Protein AF-A0A7R9DRZ4-F1 (afdb_monomer_lite)

Organism: Timema cristinae (NCBI:txid61476)

Radius of gyration: 28.2 Å; chains: 1; bounding box: 68×59×56 Å

Structure (mmCIF, N/CA/C/O backbone):
data_AF-A0A7R9DRZ4-F1
#
_entry.id   AF-A0A7R9DRZ4-F1
#
loop_
_atom_site.group_PDB
_atom_site.id
_atom_site.type_symbol
_atom_site.label_atom_id
_atom_site.label_alt_id
_atom_site.label_comp_id
_atom_site.label_asym_id
_atom_site.label_entity_id
_atom_site.label_seq_id
_atom_site.pdbx_PDB_ins_code
_atom_site.Cartn_x
_atom_site.Cartn_y
_atom_site.Cartn_z
_atom_site.occupancy
_atom_site.B_iso_or_equiv
_atom_site.auth_seq_id
_atom_site.auth_comp_id
_atom_site.auth_asym_id
_atom_site.auth_atom_id
_atom_site.pdbx_PDB_model_num
ATOM 1 N N . MET A 1 1 ? -53.573 -30.213 19.497 1.00 57.53 1 MET A N 1
ATOM 2 C CA . MET A 1 1 ? -53.227 -28.888 20.058 1.00 57.53 1 MET A CA 1
ATOM 3 C C . MET A 1 1 ? -51.802 -29.000 20.586 1.00 57.53 1 MET A C 1
ATOM 5 O O . MET A 1 1 ? -51.548 -29.940 21.324 1.00 57.53 1 MET A O 1
ATOM 9 N N . CYS A 1 2 ? -50.848 -28.191 20.109 1.00 63.22 2 CYS A N 1
ATOM 10 C CA . CYS A 1 2 ? -49.435 -28.365 20.475 1.00 63.22 2 CYS A CA 1
ATOM 11 C C . CYS A 1 2 ? -49.193 -27.864 21.911 1.00 63.22 2 CYS A C 1
ATOM 13 O O . CYS A 1 2 ? -49.390 -26.670 22.140 1.00 63.22 2 CYS A O 1
ATOM 15 N N . PRO A 1 3 ? -48.753 -28.726 22.844 1.00 81.44 3 PRO A N 1
ATOM 16 C CA . PRO A 1 3 ? -48.722 -28.421 24.279 1.00 81.44 3 PRO A CA 1
ATOM 17 C C . PRO A 1 3 ? -47.754 -27.295 24.674 1.00 81.44 3 PRO A C 1
ATOM 19 O O . PRO A 1 3 ? -47.917 -26.715 25.734 1.00 81.44 3 PRO A O 1
ATOM 22 N N . PHE A 1 4 ? -46.796 -26.940 23.812 1.00 83.19 4 PHE A N 1
ATOM 23 C CA . PHE A 1 4 ? -45.760 -25.934 24.098 1.00 83.19 4 PHE A CA 1
ATOM 24 C C . PHE A 1 4 ? -45.926 -24.628 23.309 1.00 83.19 4 PHE A C 1
ATOM 26 O O . PHE A 1 4 ? -45.076 -23.745 23.367 1.00 83.19 4 PHE A O 1
ATOM 33 N N . LYS A 1 5 ? -47.003 -24.494 22.522 1.00 84.19 5 LYS A N 1
ATOM 34 C CA . LYS A 1 5 ? -47.201 -23.337 21.633 1.00 84.19 5 LYS A CA 1
ATOM 35 C C . LYS A 1 5 ? -47.284 -22.020 22.412 1.00 84.19 5 LYS A C 1
ATOM 37 O O . LYS A 1 5 ? -46.760 -21.014 21.949 1.00 84.19 5 LYS A O 1
ATOM 42 N N . GLU A 1 6 ? -47.937 -22.031 23.569 1.00 84.75 6 GLU A N 1
ATOM 43 C CA . GLU A 1 6 ? -48.119 -20.841 24.406 1.00 84.75 6 GLU A CA 1
ATOM 44 C C . GLU A 1 6 ? -46.815 -20.408 25.082 1.00 84.75 6 GLU A C 1
ATOM 46 O O . GLU A 1 6 ? -46.503 -19.218 25.095 1.00 84.75 6 GLU A O 1
ATOM 51 N N . ASP A 1 7 ? -46.013 -21.360 25.559 1.00 86.12 7 ASP A N 1
ATOM 52 C CA . ASP A 1 7 ? -44.723 -21.067 26.189 1.00 86.12 7 ASP A CA 1
ATOM 53 C C . ASP A 1 7 ? -43.694 -20.552 25.172 1.00 86.12 7 ASP A C 1
ATOM 55 O O . ASP A 1 7 ? -43.011 -19.565 25.442 1.00 86.12 7 ASP A O 1
ATOM 59 N N . ILE A 1 8 ? -43.657 -21.126 23.962 1.00 87.12 8 ILE A N 1
ATOM 60 C CA . ILE A 1 8 ? -42.788 -20.653 22.869 1.00 87.12 8 ILE A CA 1
ATOM 61 C C . ILE A 1 8 ? -43.150 -19.217 22.460 1.00 87.12 8 ILE A C 1
ATOM 63 O O . ILE A 1 8 ? -42.267 -18.391 22.228 1.00 87.12 8 ILE A O 1
ATOM 67 N N . LEU A 1 9 ? -44.444 -18.889 22.374 1.00 85.25 9 LEU A N 1
ATOM 68 C CA . LEU A 1 9 ? -44.888 -17.530 22.041 1.00 85.25 9 LEU A CA 1
ATOM 69 C C . LEU A 1 9 ? -44.488 -16.525 23.132 1.00 85.25 9 LEU A C 1
ATOM 71 O O . LEU A 1 9 ? -43.968 -15.455 22.812 1.00 85.25 9 LEU A O 1
ATOM 75 N N . ARG A 1 10 ? -44.644 -16.900 24.407 1.00 89.25 10 ARG A N 1
ATOM 76 C CA . ARG A 1 10 ? -44.260 -16.074 25.560 1.00 89.25 10 ARG A CA 1
ATOM 77 C C . ARG A 1 10 ? -42.748 -15.824 25.611 1.00 89.25 10 ARG A C 1
ATOM 79 O O . ARG A 1 10 ? -42.311 -14.714 25.911 1.00 89.25 10 ARG A O 1
ATOM 86 N N . GLU A 1 11 ? -41.942 -16.827 25.269 1.00 89.62 11 GLU A N 1
ATOM 87 C CA . GLU A 1 11 ? -40.482 -16.713 25.203 1.00 89.62 11 GLU A CA 1
ATOM 88 C C . GLU A 1 11 ? -40.022 -15.797 24.054 1.00 89.62 11 GLU A C 1
ATOM 90 O O . GLU A 1 11 ? -39.144 -14.948 24.239 1.00 89.62 11 GLU A O 1
ATOM 95 N N . VAL A 1 12 ? -40.667 -15.890 22.884 1.00 92.81 12 VAL A N 1
ATOM 96 C CA . VAL A 1 12 ? -40.406 -15.002 21.738 1.00 92.81 12 VAL A CA 1
ATOM 97 C C . VAL A 1 12 ? -40.756 -13.547 22.063 1.00 92.81 12 VAL A C 1
ATOM 99 O O . VAL A 1 12 ? -40.005 -12.642 21.689 1.00 92.81 12 VAL A O 1
ATOM 102 N N . GLU A 1 13 ? -41.859 -13.301 22.767 1.00 90.38 13 GLU A N 1
ATOM 103 C CA . GLU A 1 13 ? -42.247 -11.958 23.211 1.00 90.38 13 GLU A CA 1
ATOM 104 C C . GLU A 1 13 ? -41.272 -11.392 24.248 1.00 90.38 13 GLU A C 1
ATOM 106 O O . GLU A 1 13 ? -40.811 -10.259 24.093 1.00 90.38 13 GLU A O 1
ATOM 111 N N . ALA A 1 14 ? -40.863 -12.190 25.240 1.00 92.50 14 ALA A N 1
ATOM 112 C CA . ALA A 1 14 ? -39.875 -11.780 26.238 1.00 92.50 14 ALA A CA 1
ATOM 113 C C . ALA A 1 14 ? -38.508 -11.453 25.608 1.00 92.50 14 ALA A C 1
ATOM 115 O O . ALA A 1 14 ? -37.861 -10.470 25.981 1.00 92.50 14 ALA A O 1
ATOM 116 N N . LEU A 1 15 ? -38.074 -12.238 24.617 1.00 90.88 15 LEU A N 1
ATOM 117 C CA . LEU A 1 15 ? -36.853 -11.970 23.852 1.00 90.88 15 LEU A CA 1
ATOM 118 C C . LEU A 1 15 ? -36.964 -10.696 23.009 1.00 90.88 15 LEU A C 1
ATOM 120 O O . LEU A 1 15 ? -36.004 -9.925 22.945 1.00 90.88 15 LEU A O 1
ATOM 124 N N . ARG A 1 16 ? -38.116 -10.449 22.371 1.00 91.00 16 ARG A N 1
ATOM 125 C CA . ARG A 1 16 ? -38.357 -9.214 21.606 1.00 91.00 16 ARG A CA 1
ATOM 126 C C . ARG A 1 16 ? -38.345 -7.986 22.513 1.00 91.00 16 ARG A C 1
ATOM 128 O O . ARG A 1 16 ? -37.640 -7.035 22.186 1.00 91.00 16 ARG A O 1
ATOM 135 N N . ALA A 1 17 ? -39.016 -8.050 23.663 1.00 94.19 17 ALA A N 1
ATOM 136 C CA . ALA A 1 17 ? -39.059 -6.967 24.643 1.00 94.19 17 ALA A CA 1
ATOM 137 C C . ALA A 1 17 ? -37.660 -6.622 25.183 1.00 94.19 17 ALA A C 1
ATOM 139 O O . ALA A 1 17 ? -37.248 -5.465 25.124 1.00 94.19 17 ALA A O 1
ATOM 140 N N . LYS A 1 18 ? -36.872 -7.625 25.601 1.00 93.56 18 LYS A N 1
ATOM 141 C CA . LYS A 1 18 ? -35.484 -7.4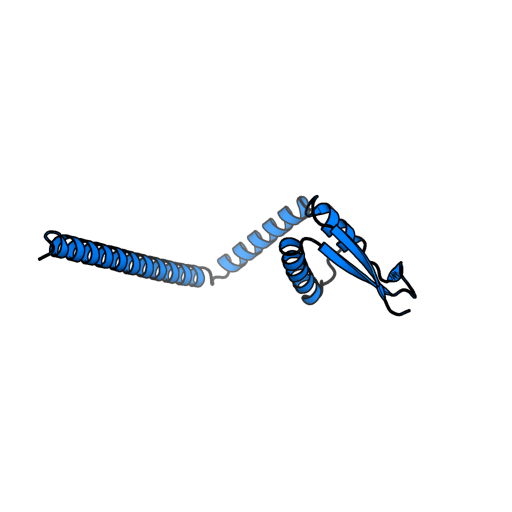10 26.058 1.00 93.56 18 LYS A CA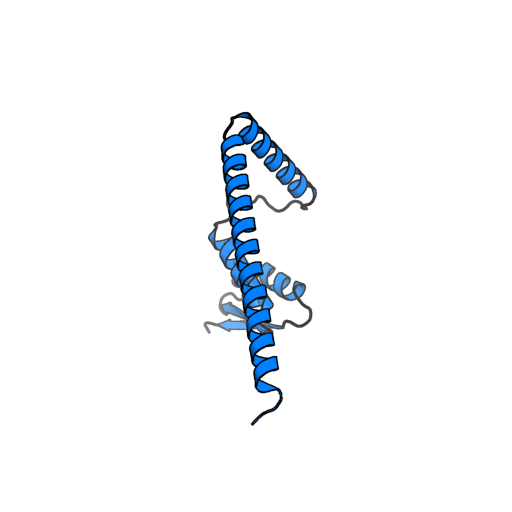 1
ATOM 142 C C . LYS A 1 18 ? -34.603 -6.785 24.975 1.00 93.56 18 LYS A C 1
ATOM 144 O O . LYS A 1 18 ? -33.834 -5.867 25.246 1.00 93.56 18 LYS A O 1
ATOM 149 N N . LYS A 1 19 ? -34.723 -7.265 23.733 1.00 91.69 19 LYS A N 1
ATOM 150 C CA . LYS A 1 19 ? -33.925 -6.774 22.599 1.00 91.69 19 LYS A CA 1
ATOM 151 C C . LYS A 1 19 ? -34.312 -5.351 22.188 1.00 91.69 19 LYS A C 1
ATOM 153 O O . LYS A 1 19 ? -33.478 -4.618 21.659 1.00 91.69 19 LYS A O 1
ATOM 158 N N . GLU A 1 20 ? -35.567 -4.962 22.386 1.00 91.88 20 GLU A N 1
ATOM 159 C CA . GLU A 1 20 ? -36.041 -3.600 22.149 1.00 91.88 20 GLU A CA 1
ATOM 160 C C . GLU A 1 20 ? -35.575 -2.645 23.254 1.00 91.88 20 GLU A C 1
ATOM 162 O O . GLU A 1 20 ? -35.033 -1.585 22.942 1.00 91.88 20 GLU A O 1
ATOM 167 N N . GLU A 1 21 ? -35.640 -3.065 24.519 1.00 94.56 21 GLU A N 1
ATOM 168 C CA . GLU A 1 21 ? -35.124 -2.300 25.659 1.00 94.56 21 GLU A CA 1
ATOM 169 C C . GLU A 1 21 ? -33.608 -2.051 25.551 1.00 94.56 21 GLU A C 1
ATOM 171 O O . GLU A 1 21 ? -33.137 -0.927 25.736 1.00 94.56 21 GLU A O 1
ATOM 176 N N . GLU A 1 22 ? -32.831 -3.066 25.158 1.00 91.75 22 GLU A N 1
ATOM 177 C CA . GLU A 1 22 ? -31.387 -2.932 24.933 1.00 91.75 22 GLU A CA 1
ATOM 178 C C . GLU A 1 22 ? -31.074 -1.961 23.780 1.00 91.75 22 GLU A C 1
ATOM 180 O O . GLU A 1 22 ? -30.158 -1.138 23.868 1.00 91.75 22 GLU A O 1
ATOM 185 N N . LYS A 1 23 ? -31.866 -1.995 22.698 1.00 93.06 23 LYS A N 1
ATOM 186 C CA . LYS A 1 23 ? -31.732 -1.046 21.581 1.00 93.06 23 LYS A CA 1
ATOM 187 C C . LYS A 1 23 ? -32.047 0.388 22.000 1.00 93.06 23 LYS A C 1
ATOM 189 O O . LYS A 1 23 ? -31.374 1.299 21.513 1.00 93.06 23 LYS A O 1
ATOM 194 N N . VAL A 1 24 ? -33.053 0.595 22.850 1.00 95.06 24 VAL A N 1
ATOM 195 C CA . VAL A 1 24 ? -33.404 1.921 23.380 1.00 95.06 24 VAL A CA 1
ATOM 196 C C . VAL A 1 24 ? -32.277 2.437 24.272 1.00 95.06 24 VAL A C 1
ATOM 198 O O . VAL A 1 24 ? -31.725 3.492 23.963 1.00 95.06 24 VAL A O 1
ATOM 201 N N . LYS A 1 25 ? -31.818 1.640 25.247 1.00 95.12 25 LYS A N 1
ATOM 202 C CA . LYS A 1 25 ? -30.677 1.983 26.118 1.00 95.12 25 LYS A CA 1
ATOM 203 C C . LYS A 1 25 ? -29.419 2.329 25.321 1.00 95.12 25 LYS A C 1
ATOM 205 O O . LYS A 1 25 ? -28.765 3.334 25.583 1.00 95.12 25 LYS A O 1
ATOM 210 N N . ARG A 1 26 ? -29.100 1.551 24.282 1.00 88.69 26 ARG A N 1
ATOM 211 C CA . ARG A 1 26 ? -27.945 1.820 23.411 1.00 88.69 26 ARG A CA 1
ATOM 212 C C . ARG A 1 26 ? -28.105 3.105 22.592 1.00 88.69 26 ARG A C 1
ATOM 214 O O . ARG A 1 26 ? -27.121 3.804 22.352 1.00 88.69 26 ARG A O 1
ATOM 221 N N . LYS A 1 27 ? -29.320 3.418 22.128 1.00 92.31 27 LYS A N 1
ATOM 222 C CA . LYS A 1 27 ? -29.605 4.674 21.415 1.00 92.31 27 LYS A CA 1
ATOM 223 C C . LYS A 1 27 ? -29.526 5.888 22.339 1.00 92.31 27 LYS A C 1
ATOM 225 O O . LYS A 1 27 ? -29.038 6.923 21.892 1.00 92.31 27 LYS A O 1
ATOM 230 N N . GLU A 1 28 ? -29.993 5.769 23.578 1.00 93.44 28 GLU A N 1
ATOM 231 C CA . GLU A 1 28 ? -29.908 6.826 24.591 1.00 93.44 28 GLU A CA 1
ATOM 232 C C . GLU A 1 28 ? -28.457 7.088 24.992 1.00 93.44 28 GLU A C 1
ATOM 234 O O . GLU A 1 28 ? -28.002 8.221 24.856 1.00 93.44 28 GLU A O 1
ATOM 239 N N . ALA A 1 29 ? -27.685 6.041 25.300 1.00 94.12 29 ALA A N 1
ATOM 240 C CA . ALA A 1 29 ? -26.257 6.167 25.594 1.00 94.12 29 ALA A CA 1
ATOM 241 C C . ALA A 1 29 ? -25.482 6.847 24.448 1.00 94.12 29 ALA A C 1
ATOM 243 O O . ALA A 1 29 ? -24.719 7.783 24.673 1.00 94.12 29 ALA A O 1
ATOM 244 N N . MET A 1 30 ? -25.736 6.455 23.190 1.00 90.06 30 MET A N 1
ATOM 245 C CA . MET A 1 30 ? -25.124 7.124 22.032 1.00 90.06 30 MET A CA 1
ATOM 246 C C . MET A 1 30 ? -25.568 8.585 21.861 1.00 90.06 30 MET A C 1
ATOM 248 O O . MET A 1 30 ? -24.822 9.386 21.294 1.00 90.06 30 MET A O 1
ATOM 252 N N . ARG A 1 31 ? -26.794 8.945 22.264 1.00 91.75 31 ARG A N 1
ATOM 253 C CA . ARG A 1 31 ? -27.273 10.335 22.205 1.00 91.75 31 ARG A CA 1
ATOM 254 C C . ARG A 1 31 ? -26.593 11.192 23.266 1.00 91.75 31 ARG A C 1
ATOM 256 O O . ARG A 1 31 ? -26.139 12.280 22.920 1.00 91.75 31 ARG A O 1
ATOM 263 N N . GLU A 1 32 ? -26.477 10.686 24.489 1.00 92.56 32 GLU A N 1
ATOM 264 C CA . GLU A 1 32 ? -25.786 11.365 25.589 1.00 92.56 32 GLU A CA 1
ATOM 265 C C . GLU A 1 32 ? -24.297 11.555 25.290 1.00 92.56 32 GLU A C 1
ATOM 267 O O . GLU A 1 32 ? -23.777 12.657 25.442 1.00 92.56 32 GLU A O 1
ATOM 272 N N . GLU A 1 33 ? -23.617 10.526 24.777 1.00 90.06 33 GLU A N 1
ATOM 273 C CA . GLU A 1 33 ? -22.201 10.620 24.401 1.00 90.06 33 GLU A CA 1
ATOM 274 C C . GLU A 1 33 ? -21.981 11.670 23.300 1.00 90.06 33 GLU A C 1
ATOM 276 O O . GLU A 1 33 ? -21.071 12.495 23.382 1.00 90.06 33 GLU A O 1
ATOM 281 N N . LYS A 1 34 ? -22.861 11.709 22.288 1.00 88.19 34 LYS A N 1
ATOM 282 C CA . LYS A 1 34 ? -22.807 12.738 21.238 1.00 88.19 34 LYS A CA 1
ATOM 283 C C . LYS A 1 34 ? -23.102 14.141 21.759 1.00 88.19 34 LYS A C 1
ATOM 285 O O . LYS A 1 34 ? -22.577 15.094 21.189 1.00 88.19 34 LYS A O 1
ATOM 290 N N . GLN A 1 35 ? -23.970 14.291 22.758 1.00 87.44 35 GLN A N 1
ATOM 291 C CA . GLN A 1 35 ? -24.242 15.590 23.373 1.00 87.44 35 GLN A CA 1
ATOM 292 C C . GLN A 1 35 ? -23.047 16.064 24.196 1.00 87.44 35 GLN A C 1
ATOM 294 O O . GLN A 1 35 ? -22.577 17.167 23.936 1.00 87.44 35 GLN A O 1
ATOM 299 N N . LYS A 1 36 ? -22.489 15.207 25.061 1.00 88.88 36 LYS A N 1
ATOM 300 C CA . LYS A 1 36 ? -21.270 15.512 25.825 1.00 88.88 36 LYS A CA 1
ATOM 301 C C . LYS A 1 36 ? -20.117 15.904 24.914 1.00 88.88 36 LYS A C 1
ATOM 303 O O . LYS A 1 36 ? -19.553 16.974 25.074 1.00 88.88 36 LYS A O 1
ATOM 308 N N . LYS A 1 37 ? -19.863 15.123 23.861 1.00 83.38 37 LYS A N 1
ATOM 309 C CA . LYS A 1 37 ? -18.791 15.429 22.908 1.00 83.38 37 LYS A CA 1
ATOM 310 C C . LYS A 1 37 ? -18.980 16.781 22.213 1.00 83.38 37 LYS A C 1
ATOM 312 O O . LYS A 1 37 ? -18.024 17.517 22.043 1.00 83.38 37 LYS A O 1
ATOM 317 N N . LYS A 1 38 ? -20.218 17.145 21.853 1.00 80.88 38 LYS A N 1
ATOM 318 C CA . LYS A 1 38 ? -20.525 18.472 21.286 1.00 80.88 38 LYS A CA 1
ATOM 319 C C . LYS A 1 38 ? -20.352 19.609 22.294 1.00 80.88 38 LYS A C 1
ATOM 321 O O . LYS A 1 38 ? -20.077 20.730 21.877 1.00 80.88 38 LYS A O 1
ATOM 326 N N . GLU A 1 39 ? -20.599 19.359 23.576 1.00 80.75 39 GLU A N 1
ATOM 327 C CA . GLU A 1 39 ? -20.366 20.331 24.646 1.00 80.75 39 GLU A CA 1
ATOM 328 C C . GLU A 1 39 ? -18.870 20.499 24.914 1.00 80.75 39 GLU A C 1
ATOM 330 O O . GLU A 1 39 ? -18.409 21.635 24.966 1.00 80.75 39 GLU A O 1
ATOM 335 N N . ASP A 1 40 ? -18.112 19.403 24.951 1.00 78.69 40 ASP A N 1
ATOM 336 C CA . ASP A 1 40 ? -16.651 19.408 25.055 1.00 78.69 40 ASP A CA 1
ATOM 337 C C . ASP A 1 40 ? -16.012 20.119 23.851 1.00 78.69 40 ASP A C 1
ATOM 339 O O . ASP A 1 40 ? -15.151 20.976 24.023 1.00 78.69 40 ASP A O 1
ATOM 343 N N . ASP A 1 41 ? -16.486 19.848 22.629 1.00 74.06 41 ASP A N 1
ATOM 344 C CA . ASP A 1 41 ? -16.017 20.517 21.408 1.00 74.06 41 ASP A CA 1
ATOM 345 C C . ASP A 1 41 ? -16.322 22.029 21.428 1.00 74.06 41 ASP A C 1
ATOM 347 O O . ASP A 1 41 ? -15.537 22.834 20.929 1.00 74.06 41 ASP A O 1
ATOM 351 N N . LYS A 1 42 ? -17.455 22.442 22.018 1.00 75.69 42 LYS A N 1
ATOM 352 C CA . LYS A 1 42 ? -17.795 23.865 22.200 1.00 75.69 42 LYS A CA 1
ATOM 353 C C . LYS A 1 42 ? -16.952 24.527 23.287 1.00 75.69 42 LYS A C 1
ATOM 355 O O . LYS A 1 42 ? -16.555 25.673 23.110 1.00 75.69 42 LYS A O 1
ATOM 360 N N . GLN A 1 43 ? -16.699 23.831 24.393 1.00 67.88 43 GLN A N 1
ATOM 361 C CA . GLN A 1 43 ? -15.839 24.294 25.489 1.00 67.88 43 GLN A CA 1
ATOM 362 C C . GLN A 1 43 ? -14.384 24.444 25.022 1.00 67.88 43 GLN A C 1
ATOM 364 O O . GLN A 1 43 ? -13.724 25.421 25.364 1.00 67.88 43 GLN A O 1
ATOM 369 N N . ASN A 1 44 ? -13.920 23.532 24.166 1.00 64.38 44 ASN A N 1
ATOM 370 C CA . ASN A 1 44 ? -12.592 23.564 23.554 1.00 64.38 44 ASN A CA 1
ATOM 371 C C . ASN A 1 44 ? -12.471 24.554 22.382 1.00 64.38 44 ASN A C 1
ATOM 373 O O . ASN A 1 44 ? -11.383 24.710 21.831 1.00 64.38 44 ASN A O 1
ATOM 377 N N . PHE A 1 45 ? -13.540 25.271 22.013 1.00 69.38 45 PHE A N 1
ATOM 378 C CA . PHE A 1 45 ? -13.484 26.387 21.061 1.00 69.38 45 PHE A CA 1
ATOM 379 C C . PHE A 1 45 ? -12.991 27.679 21.744 1.00 69.38 45 PHE A C 1
ATOM 381 O O . PHE A 1 45 ? -13.526 28.768 21.540 1.00 69.38 45 PHE A O 1
ATOM 388 N N . ASN A 1 46 ? -11.988 27.554 22.608 1.00 79.00 46 ASN A N 1
ATOM 389 C CA . ASN A 1 46 ? -11.255 28.660 23.208 1.00 79.00 46 ASN A CA 1
ATOM 390 C C . ASN A 1 46 ? -9.814 28.671 22.675 1.00 79.00 46 ASN A C 1
ATOM 392 O O . ASN A 1 46 ? -9.341 27.710 22.061 1.00 79.00 46 ASN A O 1
ATOM 396 N N . LEU A 1 47 ? -9.122 29.797 22.852 1.00 77.31 47 LEU A N 1
ATOM 397 C CA . LEU A 1 47 ? -7.773 29.970 22.318 1.00 77.31 47 LEU A CA 1
ATOM 398 C C . LEU A 1 47 ? -6.801 28.956 22.947 1.00 77.31 47 LEU A C 1
ATOM 400 O O . LEU A 1 47 ? -5.983 28.373 22.240 1.00 77.31 47 LEU A O 1
ATOM 404 N N . GLU A 1 48 ? -6.946 28.684 24.245 1.00 82.75 48 GLU A N 1
ATOM 405 C CA . GLU A 1 48 ? -6.166 27.684 24.978 1.00 82.75 48 GLU A CA 1
ATOM 406 C C . GLU A 1 48 ? -6.323 26.259 24.418 1.00 82.75 48 GLU A C 1
ATOM 408 O O . GLU A 1 48 ? -5.327 25.548 24.266 1.00 82.75 48 GLU A O 1
ATOM 413 N N . GLY A 1 49 ? -7.541 25.839 24.067 1.00 81.94 49 GLY A N 1
ATOM 414 C CA . GLY A 1 49 ? -7.816 24.525 23.482 1.00 81.94 49 GLY A CA 1
ATOM 415 C C . GLY A 1 49 ? -7.165 24.359 22.110 1.00 81.94 49 GLY A C 1
ATOM 416 O O . GLY A 1 49 ? -6.523 23.341 21.846 1.00 81.94 49 GLY A O 1
ATOM 417 N N . LEU A 1 50 ? -7.234 25.399 21.272 1.00 80.06 50 LEU A N 1
ATOM 418 C CA . LEU A 1 50 ? -6.574 25.426 19.962 1.00 80.06 50 LEU A CA 1
ATOM 419 C C . LEU A 1 50 ? -5.046 25.337 20.074 1.00 80.06 50 LEU A C 1
ATOM 421 O O . LEU A 1 50 ? -4.415 24.615 19.299 1.00 80.06 50 LEU A O 1
ATOM 425 N N . VAL A 1 51 ? -4.451 26.048 21.038 1.00 87.94 51 VAL A N 1
ATOM 426 C CA . VAL A 1 51 ? -3.002 26.003 21.294 1.00 87.94 51 VAL A CA 1
ATOM 427 C C . VAL A 1 51 ? -2.588 24.612 21.776 1.00 87.94 51 VAL A C 1
ATOM 429 O O . VAL A 1 51 ? -1.669 24.020 21.211 1.00 87.94 51 VAL A O 1
ATOM 432 N N . SER A 1 52 ? -3.311 24.039 22.741 1.00 87.44 52 SER A N 1
ATOM 433 C CA . SER A 1 52 ? -3.013 22.701 23.266 1.00 87.44 52 SER A CA 1
ATOM 434 C C . SER A 1 52 ? -3.141 21.605 22.198 1.00 87.44 52 SER A C 1
ATOM 436 O O . SER A 1 52 ? -2.299 20.705 22.110 1.00 87.44 52 SER A O 1
ATOM 438 N N . GLU A 1 53 ? -4.152 21.686 21.329 1.00 84.81 53 GLU A N 1
ATOM 439 C CA . GLU A 1 53 ? -4.310 20.741 20.222 1.00 84.81 53 GLU A CA 1
ATOM 440 C C . GLU A 1 53 ? -3.176 20.867 19.190 1.00 84.81 53 GLU A C 1
ATOM 442 O O . GLU A 1 53 ? -2.681 19.851 18.687 1.00 84.81 53 GLU A O 1
ATOM 447 N N . ALA A 1 54 ? -2.730 22.091 18.890 1.00 86.69 54 ALA A N 1
ATOM 448 C CA . ALA A 1 54 ? -1.598 22.331 17.997 1.00 86.69 54 ALA A CA 1
ATOM 449 C C . ALA A 1 54 ? -0.289 21.755 18.563 1.00 86.69 54 ALA A C 1
ATOM 451 O O . ALA A 1 54 ? 0.422 21.045 17.847 1.00 86.69 54 ALA A O 1
ATOM 452 N N . GLU A 1 55 ? -0.007 21.979 19.848 1.00 91.75 55 GLU A N 1
ATOM 453 C CA . GLU A 1 55 ? 1.171 21.432 20.533 1.00 91.75 55 GLU A CA 1
ATOM 454 C C . GLU A 1 55 ? 1.158 19.899 20.566 1.00 91.75 55 GLU A C 1
ATOM 456 O O . GLU A 1 55 ? 2.175 19.252 20.309 1.00 91.75 55 GLU A O 1
ATOM 461 N N . ASN A 1 56 ? 0.000 19.288 20.833 1.00 86.62 56 ASN A N 1
ATOM 462 C CA . ASN A 1 56 ? -0.131 17.831 20.838 1.00 86.62 56 ASN A CA 1
ATOM 463 C C . ASN A 1 56 ? 0.091 17.232 19.444 1.00 86.62 56 ASN A C 1
ATOM 465 O O . ASN A 1 56 ? 0.780 16.218 19.315 1.00 86.62 56 ASN A O 1
ATOM 469 N N . LYS A 1 57 ? -0.428 17.873 18.389 1.00 87.31 57 LYS A N 1
ATOM 470 C CA . LYS A 1 57 ? -0.161 17.470 16.998 1.00 87.31 57 LYS A CA 1
ATOM 471 C C . LYS A 1 57 ? 1.317 17.609 16.634 1.00 87.31 57 LYS A C 1
ATOM 473 O O . LYS A 1 57 ? 1.845 16.738 15.944 1.00 87.31 57 LYS A O 1
ATOM 478 N N . GLN A 1 58 ? 1.989 18.660 17.106 1.00 87.00 58 GLN A N 1
ATOM 479 C CA . GLN A 1 58 ? 3.428 18.845 16.900 1.00 87.00 58 GLN A CA 1
ATOM 480 C C . GLN A 1 58 ? 4.243 17.738 17.575 1.00 87.00 58 GLN A C 1
ATOM 482 O O . GLN A 1 58 ? 5.058 17.107 16.906 1.00 87.00 58 GLN A O 1
ATOM 487 N N . LYS A 1 59 ? 3.959 17.420 18.844 1.00 86.25 59 LYS A N 1
ATOM 488 C CA . LYS A 1 59 ? 4.625 16.324 19.573 1.00 86.25 59 LYS A CA 1
ATOM 489 C C . LYS A 1 59 ? 4.433 14.973 18.883 1.00 86.25 59 LYS A C 1
ATOM 491 O O . LYS A 1 59 ? 5.391 14.232 18.696 1.00 86.25 59 LYS A O 1
ATOM 496 N N . LEU A 1 60 ? 3.209 14.666 18.450 1.00 79.81 60 LEU A N 1
ATOM 497 C CA . LEU A 1 60 ? 2.911 13.450 17.683 1.00 79.81 60 LEU A CA 1
ATOM 498 C C . LEU A 1 60 ? 3.720 13.374 16.384 1.00 79.81 60 LEU A C 1
ATOM 500 O O . LEU A 1 60 ? 4.243 12.315 16.044 1.00 79.81 60 LEU A O 1
ATOM 504 N N . HIS A 1 61 ? 3.838 14.491 15.666 1.00 81.50 61 HIS A N 1
ATOM 505 C CA . HIS A 1 61 ? 4.625 14.561 14.441 1.00 81.50 61 HIS A CA 1
ATOM 506 C C . HIS A 1 61 ? 6.128 14.385 14.701 1.00 81.50 61 HIS A C 1
ATOM 508 O O . HIS A 1 61 ? 6.799 13.712 13.925 1.00 81.50 61 HIS A O 1
ATOM 514 N N . GLU A 1 62 ? 6.659 14.934 15.794 1.00 80.12 62 GLU A N 1
ATOM 515 C CA . GLU A 1 62 ? 8.054 14.732 16.201 1.00 80.12 62 GLU A CA 1
ATOM 516 C C . GLU A 1 62 ? 8.346 13.276 16.576 1.00 80.12 62 GLU A C 1
ATOM 518 O O . GLU A 1 62 ? 9.339 12.722 16.105 1.00 80.12 62 GLU A O 1
ATOM 523 N N . ILE A 1 63 ? 7.453 12.630 17.335 1.00 78.75 63 ILE A N 1
ATOM 524 C CA . ILE A 1 63 ? 7.577 11.209 17.698 1.00 78.75 63 ILE A CA 1
ATOM 525 C C . ILE A 1 63 ? 7.593 10.343 16.433 1.00 78.75 63 ILE A C 1
ATOM 527 O O . ILE A 1 63 ? 8.539 9.586 16.213 1.00 78.75 63 ILE A O 1
ATOM 531 N N . LEU A 1 64 ? 6.613 10.521 15.543 1.00 69.56 64 LEU A N 1
ATOM 532 C CA . LEU A 1 64 ? 6.537 9.790 14.272 1.00 69.56 64 LEU A CA 1
ATOM 533 C C . LEU A 1 64 ? 7.756 10.041 13.372 1.00 69.56 64 LEU A C 1
ATOM 535 O O . LEU A 1 64 ? 8.198 9.139 12.663 1.00 69.56 64 LEU A O 1
ATOM 539 N N . LYS A 1 65 ? 8.319 11.254 13.402 1.00 68.81 65 LYS A N 1
ATOM 540 C CA . LYS A 1 65 ? 9.530 11.606 12.652 1.00 68.81 65 LYS A CA 1
ATOM 541 C C . LYS A 1 65 ? 10.791 10.977 13.253 1.00 68.81 65 LYS A C 1
ATOM 543 O O . LYS A 1 65 ? 11.730 10.721 12.510 1.00 68.81 65 LYS A O 1
ATOM 548 N N . SER A 1 66 ? 10.815 10.732 14.564 1.00 61.28 66 SER A N 1
ATOM 549 C CA . SER A 1 66 ? 11.939 10.081 15.250 1.00 61.28 66 SER A CA 1
ATOM 550 C C . SER A 1 66 ? 11.968 8.558 15.066 1.00 61.28 66 SER A C 1
ATOM 552 O O . SER A 1 66 ? 13.049 7.977 15.007 1.00 61.28 66 SER A O 1
ATOM 554 N N . GLU A 1 67 ? 10.805 7.917 14.908 1.00 57.38 67 GLU A N 1
ATOM 555 C CA . GLU A 1 67 ? 10.697 6.469 14.658 1.00 57.38 67 GLU A CA 1
ATOM 556 C C . GLU A 1 67 ? 10.762 6.102 13.164 1.00 57.38 67 GLU A C 1
ATOM 558 O O . GLU A 1 67 ? 11.062 4.961 12.805 1.00 57.38 67 GLU A O 1
ATOM 563 N N . ALA A 1 68 ? 10.536 7.064 12.265 1.00 46.75 68 ALA A N 1
ATOM 564 C CA . ALA A 1 68 ? 10.757 6.882 10.839 1.00 46.75 68 ALA A CA 1
ATOM 565 C C . ALA A 1 68 ? 12.246 7.075 10.492 1.00 46.75 68 ALA A C 1
ATOM 567 O O . ALA A 1 68 ? 12.794 8.169 10.625 1.00 46.75 68 ALA A O 1
ATOM 568 N N . LYS A 1 69 ? 12.895 6.027 9.950 1.00 52.97 69 LYS A N 1
ATOM 569 C CA . LYS A 1 69 ? 14.103 6.187 9.110 1.00 52.97 69 LYS A CA 1
ATOM 570 C C . LYS A 1 69 ? 13.861 7.325 8.109 1.00 52.97 69 LYS A C 1
ATOM 572 O O . LYS A 1 69 ? 12.712 7.460 7.690 1.00 52.97 69 LYS A O 1
ATOM 577 N N . PRO A 1 70 ? 14.889 8.102 7.709 1.00 45.22 70 PRO A N 1
ATOM 578 C CA . PRO A 1 70 ? 14.717 9.276 6.860 1.00 45.22 70 PRO A CA 1
ATOM 579 C C . PRO A 1 70 ? 14.007 8.878 5.565 1.00 45.22 70 PRO A C 1
ATOM 581 O O . PRO A 1 70 ? 14.620 8.395 4.619 1.00 45.22 70 PRO A O 1
ATOM 584 N N . ALA A 1 71 ? 12.688 9.036 5.557 1.00 50.72 71 ALA A N 1
ATOM 585 C CA . ALA A 1 71 ? 11.899 8.998 4.357 1.00 50.72 71 ALA A CA 1
ATOM 586 C C . ALA A 1 71 ? 12.199 10.315 3.654 1.00 50.72 71 ALA A C 1
ATOM 588 O O . ALA A 1 71 ? 12.051 11.391 4.243 1.00 50.72 71 ALA A O 1
ATOM 589 N N . GLU A 1 72 ? 12.689 10.174 2.426 1.00 48.72 72 GLU A N 1
ATOM 590 C CA . GLU A 1 72 ? 12.791 11.186 1.380 1.00 48.72 72 GLU A CA 1
ATOM 591 C C . GLU A 1 72 ? 11.771 12.322 1.562 1.00 48.72 72 GLU A C 1
ATOM 593 O O . GLU A 1 72 ? 10.627 12.062 1.960 1.00 48.72 72 GLU A O 1
ATOM 598 N N . PRO A 1 73 ? 12.152 13.578 1.259 1.00 45.84 73 PRO A N 1
ATOM 599 C CA . PRO A 1 73 ? 11.292 14.732 1.460 1.00 45.84 73 PRO A CA 1
ATOM 600 C C . PRO A 1 73 ? 9.932 14.438 0.839 1.00 45.84 73 PRO A C 1
ATOM 602 O O . PRO A 1 73 ? 9.818 14.253 -0.374 1.00 45.84 73 PRO A O 1
ATOM 605 N N . VAL A 1 74 ? 8.896 14.384 1.682 1.00 52.12 74 VAL A N 1
ATOM 606 C CA . VAL A 1 74 ? 7.508 14.314 1.233 1.00 52.12 74 VAL A CA 1
ATOM 607 C C . VAL A 1 74 ? 7.204 15.671 0.608 1.00 52.12 74 VAL A C 1
ATOM 609 O O . VAL A 1 74 ? 6.587 16.555 1.202 1.00 52.12 74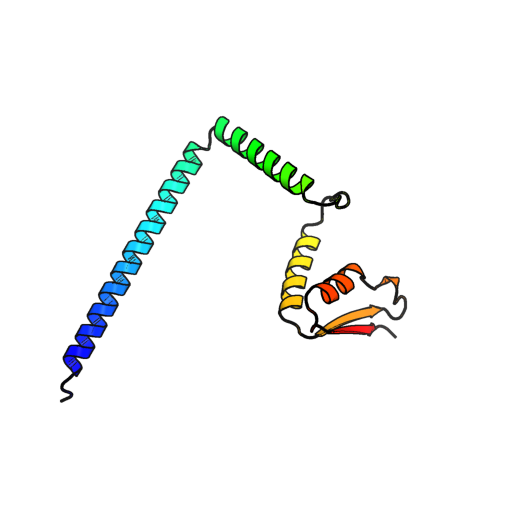 VAL A O 1
ATOM 612 N N . THR A 1 75 ? 7.686 15.838 -0.624 1.00 49.47 75 THR A N 1
ATOM 613 C CA . THR A 1 75 ? 7.087 16.696 -1.634 1.00 49.47 75 THR A CA 1
ATOM 614 C C . THR A 1 75 ? 5.588 16.467 -1.546 1.00 49.47 75 THR A C 1
ATOM 616 O O . THR A 1 75 ? 5.159 15.350 -1.264 1.00 49.47 75 THR A O 1
ATOM 619 N N . LYS A 1 76 ? 4.795 17.534 -1.662 1.00 51.59 76 LYS A N 1
ATOM 620 C CA . LYS A 1 76 ? 3.329 17.512 -1.575 1.00 51.59 76 LYS A CA 1
ATOM 621 C C . LYS A 1 76 ? 2.803 16.335 -2.400 1.00 51.59 76 LYS A C 1
ATOM 623 O O . LYS A 1 76 ? 2.665 16.454 -3.610 1.00 51.59 76 LYS A O 1
ATOM 628 N N . THR A 1 77 ? 2.611 15.181 -1.762 1.00 52.47 77 THR A N 1
ATOM 629 C CA . THR A 1 77 ? 2.310 13.956 -2.491 1.00 52.47 77 THR A CA 1
ATOM 630 C C . THR A 1 77 ? 0.871 14.109 -2.896 1.00 52.47 77 THR A C 1
ATOM 632 O O . THR A 1 77 ? -0.027 14.161 -2.051 1.00 52.47 77 THR A O 1
ATOM 635 N N . ASP A 1 78 ? 0.706 14.292 -4.198 1.00 59.69 78 ASP A N 1
ATOM 636 C CA . ASP A 1 78 ? -0.550 14.346 -4.909 1.00 59.69 78 ASP A CA 1
ATOM 637 C C . ASP A 1 78 ? -1.548 13.384 -4.256 1.00 59.69 78 ASP A C 1
ATOM 639 O O . ASP A 1 78 ? -1.252 12.205 -4.031 1.00 59.69 78 ASP A O 1
ATOM 643 N N . THR A 1 79 ? -2.717 13.895 -3.863 1.00 72.31 79 THR A N 1
ATOM 644 C CA . THR A 1 79 ? -3.705 13.118 -3.085 1.00 72.31 79 THR A CA 1
ATOM 645 C C . THR A 1 79 ? -4.106 11.834 -3.828 1.00 72.31 79 THR A C 1
ATOM 647 O O . THR A 1 79 ? -4.435 10.823 -3.203 1.00 72.31 79 THR A O 1
ATOM 650 N N . SER A 1 80 ? -3.968 11.856 -5.156 1.00 78.44 80 SER A N 1
ATOM 651 C CA . SER A 1 80 ? -4.124 10.732 -6.074 1.00 78.44 80 SER A CA 1
ATOM 652 C C . SER A 1 80 ? -3.171 9.562 -5.782 1.00 78.44 80 SER A C 1
ATOM 654 O O . SER A 1 80 ? -3.613 8.416 -5.746 1.00 78.44 80 SER A O 1
ATOM 656 N N . VAL A 1 81 ? -1.890 9.801 -5.480 1.00 81.38 81 VAL A N 1
ATOM 657 C CA . VAL A 1 81 ? -0.912 8.729 -5.195 1.00 81.38 81 VAL A CA 1
ATOM 658 C C . VAL A 1 81 ? -1.327 7.938 -3.954 1.00 81.38 81 VAL A C 1
ATOM 660 O O . VAL A 1 81 ? -1.320 6.706 -3.950 1.00 81.38 81 VAL A O 1
ATOM 663 N N . LYS A 1 82 ? -1.777 8.640 -2.907 1.00 83.69 82 LYS A N 1
ATOM 664 C CA . LYS A 1 82 ? -2.269 8.000 -1.678 1.00 83.69 82 LYS A CA 1
ATOM 665 C C . LYS A 1 82 ? -3.547 7.198 -1.922 1.00 83.69 82 LYS A C 1
ATOM 667 O O . LYS A 1 82 ? -3.698 6.120 -1.343 1.00 83.69 82 LYS A O 1
ATOM 672 N N . SER A 1 83 ? -4.465 7.688 -2.761 1.00 84.69 83 SER A N 1
ATOM 673 C CA . SER A 1 83 ? -5.678 6.937 -3.100 1.00 84.69 83 SER A CA 1
ATOM 674 C C . SER A 1 83 ? -5.373 5.690 -3.927 1.00 84.69 83 SER A C 1
ATOM 676 O O . SER A 1 83 ? -5.882 4.624 -3.583 1.00 84.69 83 SER A O 1
ATOM 678 N N . TYR A 1 84 ? -4.491 5.784 -4.928 1.00 88.19 84 TYR A N 1
ATOM 679 C CA . TYR A 1 84 ? -4.076 4.628 -5.727 1.00 88.19 84 TYR A CA 1
ATOM 680 C C . TYR A 1 84 ? -3.397 3.569 -4.866 1.00 88.19 84 TYR A C 1
ATOM 682 O O . TYR A 1 84 ? -3.731 2.392 -4.961 1.00 88.19 84 TYR A O 1
ATOM 690 N N . TYR A 1 85 ? -2.523 3.977 -3.943 1.00 88.12 85 TYR A N 1
ATOM 691 C CA . TYR A 1 85 ? -1.876 3.031 -3.038 1.00 88.12 85 TYR A CA 1
ATOM 692 C C . TYR A 1 85 ? -2.877 2.332 -2.105 1.00 88.12 85 TYR A C 1
ATOM 694 O O . TYR A 1 85 ? -2.751 1.144 -1.804 1.00 88.12 85 TYR A O 1
ATOM 702 N N . ARG A 1 86 ? -3.925 3.040 -1.669 1.00 89.94 86 ARG A N 1
ATOM 703 C CA . ARG A 1 86 ? -5.002 2.446 -0.868 1.00 89.94 86 ARG A CA 1
ATOM 704 C C . ARG A 1 86 ? -5.810 1.419 -1.662 1.00 89.94 86 ARG A C 1
ATOM 706 O O . ARG A 1 86 ? -6.199 0.405 -1.088 1.00 89.94 86 ARG A O 1
ATOM 713 N N . GLU A 1 87 ? -6.085 1.667 -2.938 1.00 91.88 87 GLU A N 1
ATOM 714 C CA . GLU A 1 87 ? -6.749 0.687 -3.806 1.00 91.88 87 GLU A CA 1
ATOM 715 C C . GLU A 1 87 ? -5.849 -0.505 -4.107 1.00 91.88 87 GLU A C 1
ATOM 717 O O . GLU A 1 87 ? -6.287 -1.644 -3.955 1.00 91.88 87 GLU A O 1
ATOM 722 N N . PHE A 1 88 ? -4.576 -0.251 -4.405 1.00 90.62 88 PHE A N 1
ATOM 723 C CA . PHE A 1 88 ? -3.571 -1.285 -4.600 1.00 90.62 88 PHE A CA 1
ATOM 724 C C . PHE A 1 88 ? -3.516 -2.249 -3.411 1.00 90.62 88 PHE A C 1
ATOM 726 O O . PHE A 1 88 ? -3.591 -3.455 -3.610 1.00 90.62 88 PHE A O 1
ATOM 733 N N . LYS A 1 89 ? -3.519 -1.752 -2.165 1.00 90.81 89 LYS A N 1
ATOM 734 C CA . LYS A 1 89 ? -3.572 -2.620 -0.972 1.00 90.81 89 LYS A CA 1
ATOM 735 C C . LYS A 1 89 ? -4.821 -3.502 -0.901 1.00 90.81 89 LYS A C 1
ATOM 737 O O . LYS A 1 89 ? -4.738 -4.626 -0.412 1.00 90.81 89 LYS A O 1
ATOM 742 N N . LYS A 1 90 ? -5.979 -3.018 -1.365 1.00 93.38 90 LYS A N 1
ATOM 743 C CA . LYS A 1 90 ? -7.208 -3.830 -1.410 1.00 93.38 90 LYS A CA 1
ATOM 744 C C . LYS A 1 90 ? -7.083 -4.950 -2.440 1.00 93.38 90 LYS A C 1
ATOM 746 O O . LYS A 1 90 ? -7.425 -6.086 -2.130 1.00 93.38 90 LYS A O 1
ATOM 751 N N . VAL A 1 91 ? -6.576 -4.630 -3.633 1.00 92.06 91 VAL A N 1
ATOM 752 C CA . VAL A 1 91 ? -6.320 -5.615 -4.697 1.00 92.06 91 VAL A CA 1
ATOM 753 C C . VAL A 1 91 ? -5.299 -6.639 -4.219 1.00 92.06 91 VAL A C 1
ATOM 755 O O . VAL A 1 91 ? -5.531 -7.838 -4.335 1.00 92.06 91 VAL A O 1
ATOM 758 N N . LEU A 1 92 ? -4.222 -6.166 -3.595 1.00 90.81 92 LEU A N 1
ATOM 759 C CA . LEU A 1 92 ? -3.182 -7.004 -3.028 1.00 90.81 92 LEU A CA 1
ATOM 760 C C . LEU A 1 92 ? -3.754 -7.974 -2.005 1.00 90.81 92 LEU A C 1
ATOM 762 O O . LEU A 1 92 ? -3.403 -9.137 -2.057 1.00 90.81 92 LEU A O 1
ATOM 766 N N . ALA A 1 93 ? -4.659 -7.553 -1.119 1.00 90.00 93 ALA A N 1
ATOM 767 C CA . ALA A 1 93 ? -5.288 -8.458 -0.158 1.00 90.00 93 ALA A CA 1
ATOM 768 C C . ALA A 1 93 ? -6.209 -9.497 -0.824 1.00 90.00 93 ALA A C 1
ATOM 770 O O . ALA A 1 93 ? -6.195 -10.657 -0.422 1.00 90.00 93 ALA A O 1
ATOM 771 N N . ALA A 1 94 ? -6.982 -9.092 -1.835 1.00 91.94 94 ALA A N 1
ATOM 772 C CA . ALA A 1 94 ? -8.013 -9.927 -2.450 1.00 91.94 94 ALA A CA 1
ATOM 773 C C . ALA A 1 94 ? -7.497 -10.903 -3.523 1.00 91.94 94 ALA A C 1
ATOM 775 O O . ALA A 1 94 ? -8.137 -11.923 -3.755 1.00 91.94 94 ALA A O 1
ATOM 776 N N . ALA A 1 95 ? -6.389 -10.589 -4.200 1.00 91.38 95 ALA A N 1
ATOM 777 C CA . ALA A 1 95 ? -5.885 -11.373 -5.327 1.00 91.38 95 ALA A CA 1
ATOM 778 C C . ALA A 1 95 ? -4.819 -12.401 -4.914 1.00 91.38 95 ALA A C 1
ATOM 780 O O . ALA A 1 95 ? -3.940 -12.113 -4.097 1.00 91.38 95 ALA A O 1
ATOM 781 N N . ASP A 1 96 ? -4.846 -13.572 -5.551 1.00 91.38 96 ASP A N 1
ATOM 782 C CA . ASP A 1 96 ? -3.798 -14.599 -5.431 1.00 91.38 96 ASP A CA 1
ATOM 783 C C . ASP A 1 96 ? -2.654 -14.390 -6.440 1.00 91.38 96 ASP A C 1
ATOM 785 O O . ASP A 1 96 ? -1.497 -14.734 -6.180 1.00 91.38 96 ASP A O 1
ATOM 789 N N . VAL A 1 97 ? -2.972 -13.794 -7.594 1.00 93.00 97 VAL A N 1
ATOM 790 C CA . VAL A 1 97 ? -2.034 -13.520 -8.690 1.00 93.00 97 VAL A CA 1
ATOM 791 C C . VAL A 1 97 ? -2.150 -12.058 -9.111 1.00 93.00 97 VAL A C 1
ATOM 793 O O . VAL A 1 97 ? -3.253 -11.561 -9.336 1.00 93.00 97 VAL A O 1
ATOM 796 N N . ILE A 1 98 ? -1.010 -11.381 -9.243 1.00 93.81 98 ILE A N 1
ATOM 797 C CA . ILE A 1 98 ? -0.891 -10.010 -9.743 1.00 93.81 98 ILE A CA 1
ATOM 798 C C . ILE A 1 98 ? -0.184 -10.027 -11.094 1.00 93.81 98 ILE A C 1
ATOM 800 O O . ILE A 1 98 ? 0.840 -10.686 -11.265 1.00 93.81 98 ILE A O 1
ATOM 804 N N . LEU A 1 99 ? -0.748 -9.287 -12.046 1.00 95.38 99 LEU A N 1
ATOM 805 C CA . LEU A 1 99 ? -0.217 -9.128 -13.394 1.00 95.38 99 LEU A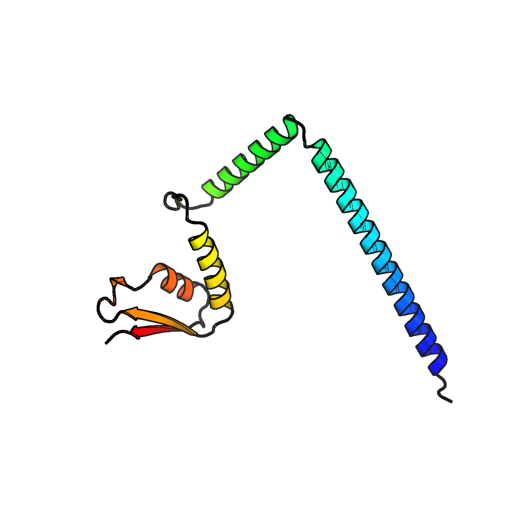 CA 1
ATOM 806 C C . LEU A 1 99 ? 0.343 -7.714 -13.544 1.00 95.38 99 LEU A C 1
ATOM 808 O O . LEU A 1 99 ? -0.406 -6.742 -13.439 1.00 95.38 99 LEU A O 1
ATOM 812 N N . GLU A 1 100 ? 1.639 -7.599 -13.807 1.00 94.69 100 GLU A N 1
ATOM 813 C CA . GLU A 1 100 ? 2.268 -6.335 -14.183 1.00 94.69 100 GLU A CA 1
ATOM 814 C C . GLU A 1 100 ? 2.375 -6.278 -15.704 1.00 94.69 100 GLU A C 1
ATOM 816 O O . GLU A 1 100 ? 3.109 -7.047 -16.326 1.00 94.69 100 GLU A O 1
ATOM 821 N N . VAL A 1 101 ? 1.598 -5.390 -16.319 1.00 95.75 101 VAL A N 1
ATOM 822 C CA . VAL A 1 101 ? 1.626 -5.200 -17.770 1.00 95.75 101 VAL A CA 1
ATOM 823 C C . VAL A 1 101 ? 2.734 -4.217 -18.117 1.00 95.75 101 VAL A C 1
ATOM 825 O O . VAL A 1 101 ? 2.708 -3.066 -17.690 1.00 95.75 101 VAL A O 1
ATOM 828 N N . VAL A 1 102 ? 3.675 -4.671 -18.931 1.00 96.00 102 VAL A N 1
ATOM 829 C CA . VAL A 1 102 ? 4.903 -3.968 -19.289 1.00 96.00 102 VAL A CA 1
ATOM 830 C C . VAL A 1 102 ? 4.902 -3.692 -20.797 1.00 96.00 102 VAL A C 1
ATOM 832 O O . VAL A 1 102 ? 4.478 -4.534 -21.588 1.00 96.00 102 VAL A O 1
ATOM 835 N N . ASP A 1 103 ? 5.349 -2.508 -21.220 1.00 95.94 103 ASP A N 1
ATOM 836 C CA . ASP A 1 103 ? 5.456 -2.157 -22.645 1.00 95.94 103 ASP A CA 1
ATOM 837 C C . ASP A 1 103 ? 6.692 -2.840 -23.245 1.00 95.94 103 ASP A C 1
ATOM 839 O O . ASP A 1 103 ? 7.811 -2.622 -22.784 1.00 95.94 103 ASP A O 1
ATOM 843 N N . ALA A 1 104 ? 6.511 -3.663 -24.279 1.00 95.75 104 ALA A N 1
ATOM 844 C CA . ALA A 1 104 ? 7.597 -4.437 -24.882 1.00 95.75 104 ALA A CA 1
ATOM 845 C C . ALA A 1 104 ? 8.692 -3.564 -25.522 1.00 95.75 104 ALA A C 1
ATOM 847 O O . ALA A 1 104 ? 9.817 -4.029 -25.698 1.00 95.75 104 ALA A O 1
ATOM 848 N N . ARG A 1 105 ? 8.385 -2.300 -25.846 1.00 94.81 105 ARG A N 1
ATOM 849 C CA . ARG A 1 105 ? 9.348 -1.341 -26.416 1.00 94.81 105 ARG A CA 1
ATOM 850 C C . ARG A 1 105 ? 10.322 -0.795 -25.377 1.00 94.81 105 ARG A C 1
ATOM 852 O O . ARG A 1 105 ? 11.437 -0.427 -25.730 1.00 94.81 105 ARG A O 1
ATOM 859 N N . ASP A 1 106 ? 9.893 -0.736 -24.120 1.00 94.75 106 ASP A N 1
ATOM 860 C CA . ASP A 1 106 ? 10.732 -0.340 -22.991 1.00 94.75 106 ASP A CA 1
ATOM 861 C C . ASP A 1 106 ? 10.341 -1.121 -21.724 1.00 94.75 106 ASP A C 1
ATOM 863 O O . ASP A 1 106 ? 9.662 -0.603 -20.823 1.00 94.75 106 ASP A O 1
ATOM 867 N N . PRO A 1 107 ? 10.758 -2.395 -21.637 1.00 93.12 107 PRO A N 1
ATOM 868 C CA . PRO A 1 107 ? 10.333 -3.266 -20.559 1.00 93.12 107 PRO A CA 1
ATOM 869 C C . PRO A 1 107 ? 11.043 -2.996 -19.233 1.00 93.12 107 PRO A C 1
ATOM 871 O O . PRO A 1 107 ? 10.654 -3.552 -18.212 1.00 93.12 107 PRO A O 1
ATOM 874 N N . LEU A 1 108 ? 12.096 -2.177 -19.224 1.00 92.69 108 LEU A N 1
ATOM 875 C CA . LEU A 1 108 ? 12.803 -1.806 -18.000 1.00 92.69 108 LEU A CA 1
ATOM 876 C C . LEU A 1 108 ? 12.315 -0.462 -17.460 1.00 92.69 108 LEU A C 1
ATOM 878 O O . LEU A 1 108 ? 12.198 -0.323 -16.245 1.00 92.69 108 LEU A O 1
ATOM 882 N N . GLY A 1 109 ? 11.997 0.498 -18.334 1.00 92.94 109 GLY A N 1
ATOM 883 C CA . GLY A 1 109 ? 11.496 1.812 -17.929 1.00 92.94 109 GLY A CA 1
ATOM 884 C C . GLY A 1 109 ? 10.023 1.821 -17.521 1.00 92.94 109 GLY A C 1
ATOM 885 O O . GLY A 1 109 ? 9.621 2.661 -16.720 1.00 92.94 109 GLY A O 1
ATOM 886 N N . THR A 1 110 ? 9.219 0.872 -18.011 1.00 94.12 110 THR A N 1
ATOM 887 C CA . THR A 1 110 ? 7.792 0.770 -17.644 1.00 94.12 110 THR A CA 1
ATOM 888 C C . THR A 1 110 ? 7.507 -0.133 -16.440 1.00 94.12 110 THR A C 1
ATOM 890 O O . THR A 1 110 ? 6.352 -0.249 -16.035 1.00 94.12 110 THR A O 1
ATOM 893 N N . ARG A 1 111 ? 8.543 -0.731 -15.835 1.00 93.81 111 ARG A N 1
ATOM 894 C CA . ARG A 1 111 ? 8.431 -1.536 -14.607 1.00 93.81 111 ARG A CA 1
ATOM 895 C C . ARG A 1 111 ? 8.472 -0.687 -13.347 1.00 93.81 111 ARG A C 1
ATOM 897 O O . ARG A 1 111 ? 9.180 0.320 -13.287 1.00 93.81 111 ARG A O 1
ATOM 904 N N . CYS A 1 112 ? 7.793 -1.141 -12.296 1.00 89.81 112 CYS A N 1
ATOM 905 C CA . CYS A 1 112 ? 7.779 -0.457 -11.005 1.00 89.81 112 CYS A CA 1
ATOM 906 C C . CYS A 1 112 ? 8.304 -1.342 -9.864 1.00 89.81 112 CYS A C 1
ATOM 908 O O . CYS A 1 112 ? 7.534 -1.925 -9.104 1.00 89.81 112 CYS A O 1
ATOM 910 N N . LYS A 1 113 ? 9.632 -1.355 -9.671 1.00 91.00 113 LYS A N 1
ATOM 911 C CA . LYS A 1 113 ? 10.313 -2.177 -8.645 1.00 91.00 113 LYS A CA 1
ATOM 912 C C . LYS A 1 113 ? 9.745 -2.027 -7.233 1.00 91.00 113 LYS A C 1
ATOM 914 O O . LYS A 1 113 ? 9.613 -3.012 -6.526 1.00 91.00 113 LYS A O 1
ATOM 919 N N . GLN A 1 114 ? 9.365 -0.811 -6.843 1.00 88.69 114 GLN A N 1
ATOM 920 C CA . GLN A 1 114 ? 8.783 -0.536 -5.524 1.00 88.69 114 GLN A CA 1
ATOM 921 C C . GLN A 1 114 ? 7.469 -1.300 -5.305 1.00 88.69 114 GLN A C 1
ATOM 923 O O . GLN A 1 114 ? 7.184 -1.766 -4.205 1.00 88.69 114 GLN A O 1
ATOM 928 N N . VAL A 1 115 ? 6.656 -1.426 -6.358 1.00 88.69 115 VAL A N 1
ATOM 929 C CA . VAL A 1 115 ? 5.413 -2.199 -6.316 1.00 88.69 115 VAL A CA 1
ATOM 930 C C . VAL A 1 115 ? 5.730 -3.689 -6.314 1.00 88.69 115 VAL A C 1
ATOM 932 O O . VAL A 1 115 ? 5.137 -4.416 -5.525 1.00 88.69 115 VAL A O 1
ATOM 935 N N . GLU A 1 116 ? 6.682 -4.139 -7.134 1.00 91.44 116 GLU A N 1
ATOM 936 C CA . GLU A 1 116 ? 7.123 -5.539 -7.157 1.00 91.44 116 GLU A CA 1
ATOM 937 C C . GLU A 1 116 ? 7.611 -6.006 -5.772 1.00 91.44 116 GLU A C 1
ATOM 939 O O . GLU A 1 116 ? 7.158 -7.036 -5.271 1.00 91.44 116 GLU A O 1
ATOM 944 N N . GLU A 1 117 ? 8.466 -5.214 -5.117 1.00 91.00 117 GLU A N 1
ATOM 945 C CA . GLU A 1 117 ? 8.949 -5.445 -3.750 1.00 91.00 117 GLU A CA 1
ATOM 946 C C . GLU A 1 117 ? 7.785 -5.506 -2.755 1.00 91.00 117 GLU A C 1
ATOM 948 O O . GLU A 1 117 ? 7.682 -6.460 -1.988 1.00 91.00 117 GLU A O 1
ATOM 953 N N . ALA A 1 118 ? 6.835 -4.568 -2.830 1.00 89.19 118 ALA A N 1
ATOM 954 C CA . ALA A 1 118 ? 5.659 -4.578 -1.963 1.00 89.19 118 ALA A CA 1
ATOM 955 C C . ALA A 1 118 ? 4.780 -5.831 -2.148 1.00 89.19 118 ALA A C 1
ATOM 957 O O . ALA A 1 118 ? 4.189 -6.311 -1.179 1.00 89.19 118 ALA A O 1
ATOM 958 N N . VAL A 1 119 ? 4.677 -6.379 -3.367 1.00 90.31 119 VAL A N 1
ATOM 959 C CA . VAL A 1 119 ? 3.958 -7.643 -3.615 1.00 90.31 119 VAL A CA 1
ATOM 960 C C . VAL A 1 119 ? 4.695 -8.821 -2.982 1.00 90.31 119 VAL A C 1
ATOM 962 O O . VAL A 1 119 ? 4.056 -9.664 -2.349 1.00 90.31 119 VAL A O 1
ATOM 965 N N . LEU A 1 120 ? 6.021 -8.864 -3.130 1.00 87.94 120 LEU A N 1
ATOM 966 C CA . LEU A 1 120 ? 6.875 -9.921 -2.582 1.00 87.94 120 LEU A CA 1
ATOM 967 C C . LEU A 1 120 ? 6.903 -9.907 -1.045 1.00 87.94 120 LEU A C 1
ATOM 969 O O . LEU A 1 120 ? 6.878 -10.966 -0.421 1.00 87.94 120 LEU A O 1
ATOM 973 N N . GLU A 1 121 ? 6.911 -8.724 -0.432 1.00 87.81 121 GLU A N 1
ATOM 974 C CA . GLU A 1 121 ? 6.913 -8.554 1.026 1.00 87.81 121 GLU A CA 1
ATOM 975 C C . GLU A 1 121 ? 5.547 -8.835 1.664 1.00 87.81 121 GLU A C 1
ATOM 977 O O . GLU A 1 121 ? 5.475 -9.306 2.800 1.00 87.81 121 GLU A O 1
ATOM 982 N N . ALA A 1 122 ? 4.447 -8.551 0.959 1.00 80.69 122 ALA A N 1
ATOM 983 C CA . ALA A 1 122 ? 3.117 -8.602 1.556 1.00 80.69 122 ALA A CA 1
ATOM 984 C C . ALA A 1 122 ? 2.671 -10.012 1.959 1.00 80.69 122 ALA A C 1
ATOM 986 O O . ALA A 1 122 ? 1.952 -10.154 2.952 1.00 80.69 122 ALA A O 1
ATOM 987 N N . THR A 1 123 ? 3.021 -11.060 1.201 1.00 72.62 123 THR A N 1
ATOM 988 C CA . THR A 1 123 ? 2.713 -12.457 1.562 1.00 72.62 123 THR A CA 1
ATOM 989 C C . THR A 1 123 ? 3.513 -13.448 0.712 1.00 72.62 123 THR A C 1
ATOM 991 O O . THR A 1 123 ? 3.568 -13.316 -0.505 1.00 72.62 123 THR A O 1
ATOM 994 N N . THR A 1 124 ? 3.999 -14.531 1.323 1.00 73.25 124 THR A N 1
ATOM 995 C CA . THR A 1 124 ? 4.772 -15.601 0.658 1.00 73.25 124 THR A CA 1
ATOM 996 C C . THR A 1 124 ? 4.040 -16.344 -0.467 1.00 73.25 124 THR A C 1
ATOM 998 O O . THR A 1 124 ? 4.685 -17.001 -1.279 1.00 73.25 124 THR A O 1
ATOM 1001 N N . ASN A 1 125 ? 2.707 -16.263 -0.532 1.00 83.56 125 ASN A N 1
ATOM 1002 C CA . ASN A 1 125 ? 1.892 -17.073 -1.446 1.00 83.56 125 ASN A CA 1
ATOM 1003 C C . ASN A 1 125 ? 1.364 -16.314 -2.673 1.00 83.56 125 ASN A C 1
ATOM 1005 O O . ASN A 1 125 ? 0.689 -16.918 -3.506 1.00 83.56 125 ASN A O 1
ATOM 1009 N N . LYS A 1 126 ? 1.634 -15.009 -2.799 1.00 87.31 126 LYS A N 1
ATOM 1010 C CA . LYS A 1 126 ? 1.151 -14.216 -3.939 1.00 87.31 126 LYS A CA 1
ATOM 1011 C C . LYS A 1 126 ? 2.113 -14.344 -5.112 1.00 87.31 126 LYS A C 1
ATOM 1013 O O . LYS A 1 126 ? 3.325 -14.251 -4.942 1.00 87.31 126 LYS A O 1
ATOM 1018 N N . ARG A 1 127 ? 1.577 -14.568 -6.312 1.00 90.69 127 ARG A N 1
ATOM 1019 C CA . ARG A 1 127 ? 2.384 -14.683 -7.537 1.00 90.69 127 ARG A CA 1
ATOM 1020 C C . ARG A 1 127 ? 2.365 -13.372 -8.308 1.00 90.69 127 ARG A C 1
ATOM 1022 O O . ARG A 1 127 ? 1.289 -12.867 -8.609 1.00 90.69 127 ARG A O 1
ATOM 1029 N N . LEU A 1 128 ? 3.539 -12.867 -8.668 1.00 93.19 128 LEU A N 1
ATOM 1030 C CA . LEU A 1 128 ? 3.701 -11.744 -9.589 1.00 93.19 128 LEU A CA 1
ATOM 1031 C C . LEU A 1 128 ? 4.075 -12.275 -10.979 1.00 93.19 128 LEU A C 1
ATOM 1033 O O . LEU A 1 128 ? 5.012 -13.062 -11.108 1.00 93.19 128 LEU A O 1
ATOM 1037 N N . VAL A 1 129 ? 3.339 -11.861 -12.010 1.00 95.12 129 VAL A N 1
ATOM 1038 C CA . VAL A 1 129 ? 3.548 -12.274 -13.403 1.00 95.12 129 VAL A CA 1
ATOM 1039 C C . VAL A 1 129 ? 3.669 -11.035 -14.282 1.00 95.12 129 VAL A C 1
ATOM 1041 O O . VAL A 1 129 ? 2.786 -10.183 -14.274 1.00 95.12 129 VAL A O 1
ATOM 1044 N N . LEU A 1 130 ? 4.741 -10.948 -15.067 1.00 94.81 130 LEU A N 1
ATOM 1045 C CA . LEU A 1 130 ? 4.940 -9.853 -16.012 1.00 94.81 130 LEU A CA 1
ATOM 1046 C C . LEU A 1 130 ? 4.330 -10.219 -17.369 1.00 94.81 130 LEU A C 1
ATOM 1048 O O . LEU A 1 130 ? 4.580 -11.301 -17.902 1.00 94.81 130 LEU A O 1
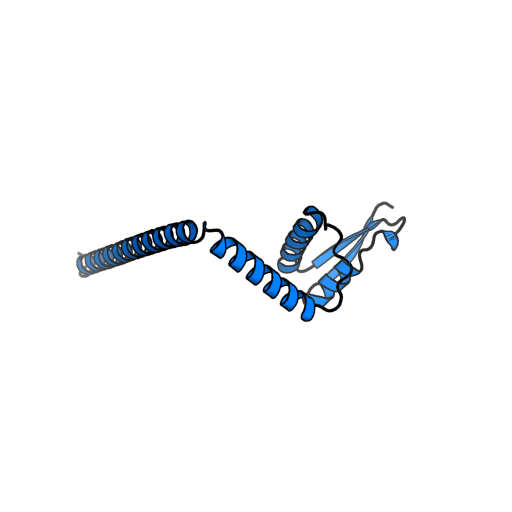ATOM 1052 N N . VAL A 1 131 ? 3.546 -9.304 -17.935 1.00 96.31 131 VAL A N 1
ATOM 1053 C CA . VAL A 1 131 ? 2.886 -9.453 -19.234 1.00 96.31 131 VAL A CA 1
ATOM 1054 C C . VAL A 1 131 ? 3.426 -8.395 -20.182 1.00 96.31 131 VAL A C 1
ATOM 1056 O O . VAL A 1 131 ? 3.171 -7.209 -19.998 1.00 96.31 131 VAL A O 1
ATOM 1059 N N . LEU A 1 132 ? 4.144 -8.817 -21.220 1.00 95.81 132 LEU A N 1
ATOM 1060 C CA . LEU A 1 132 ? 4.603 -7.909 -22.268 1.00 95.81 132 LEU A CA 1
ATOM 1061 C C . LEU A 1 132 ? 3.447 -7.568 -23.214 1.00 95.81 132 LEU A C 1
ATOM 1063 O O . LEU A 1 132 ? 2.770 -8.455 -23.731 1.00 95.81 132 LEU A O 1
ATOM 1067 N N . ASN A 1 133 ? 3.234 -6.277 -23.439 1.00 94.69 133 ASN A N 1
ATOM 1068 C CA . ASN A 1 133 ? 2.170 -5.735 -24.275 1.00 94.69 133 ASN A CA 1
ATOM 1069 C C . ASN A 1 133 ? 2.741 -4.775 -25.334 1.00 94.69 133 ASN A C 1
ATOM 1071 O O . ASN A 1 133 ? 3.820 -4.218 -25.145 1.00 94.69 133 ASN A O 1
ATOM 1075 N N . LYS A 1 134 ? 1.968 -4.527 -26.403 1.00 90.69 134 LYS A N 1
ATOM 1076 C CA . LYS A 1 134 ? 2.298 -3.652 -27.546 1.00 90.69 134 LYS A CA 1
ATOM 1077 C C . LYS A 1 134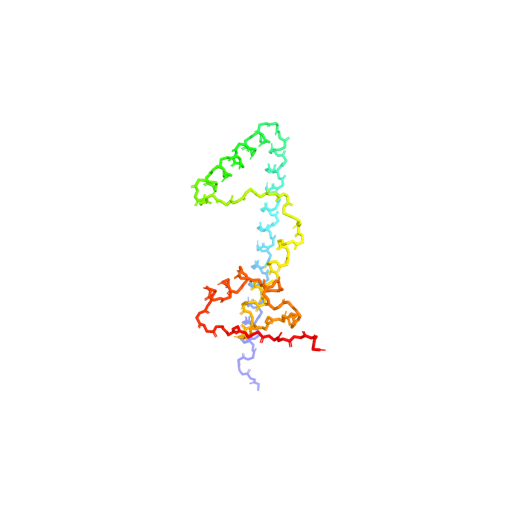 ? 3.475 -4.158 -28.402 1.00 90.69 134 LYS A C 1
ATOM 1079 O O . LYS A 1 134 ? 4.480 -3.463 -28.540 1.00 90.69 134 LYS A O 1
ATOM 1084 N N . ALA A 1 135 ? 3.325 -5.372 -28.941 1.00 72.25 135 ALA A N 1
ATOM 1085 C CA . ALA A 1 135 ? 4.220 -5.943 -29.955 1.00 72.25 135 ALA A CA 1
ATOM 1086 C C . ALA A 1 135 ? 4.093 -5.233 -31.312 1.00 72.25 135 ALA A C 1
ATOM 1088 O O . ALA A 1 135 ? 2.966 -4.785 -31.631 1.00 72.25 135 ALA A O 1
#

Foldseek 3Di:
DDPCPVVVVVVVVVVVVVVVVVVVVVVVVVVVVVVVVVVVVVVLPDPVNVVVVVVVVVVVVVVVVVPDDDDDPPDVPDVVVVVVVVVLVVCLVPDQEAEAEAEPVCRPVSDDVVSVVVSVVVDVRHHYHYHYDDD

Secondary structure (DSSP, 8-state):
--TTHHHHHHHHHHHHHHHHHHHHHHHHHHHHHHHHHHHHHHHT-SHHHHHHHHHHHHHHHHHHHHHS----------HHHHHHHHHHHHHHHH-SEEEEEEETTSTTTS--HHHHHHHHHH-TTPEEEEEEE--

pLDDT: mean 83.68, std 12.88, range [45.22, 96.31]

Sequence (135 aa):
MCPFKEDILREVEALRAKKEEEKVKRKEAMREEKQKKKEDDKQNFNLEGLVSEAENKQKLHEILKSEAKPAEPVTKTDTSVKSYYREFKKVLAAADVILEVVDARDPLGTRCKQVEEAVLEATTNKRLVLVLNKA

InterPro domains:
  IPR014813 Guanine nucleotide-binding protein-like 3, N-terminal domain [PF08701] (1-36)
  IPR027417 P-loop containing nucleoside triphosphate hydrolase [G3DSA:3.40.50.300] (82-135)
  IPR027417 P-loop containing nucleoside triphosphate hydrolase [SSF52540] (82-135)
  IPR050755 TRAFAC YlqF/YawG GTPases, Ribosome Maturation [PTHR11089] (2-134)